Protein AF-A0A3D2MSE2-F1 (afdb_monomer_lite)

Sequence (161 aa):
PGLYLRQARRAGRLGFVGFVLLSLGVLLGGVAFATVQVTIFPYLAQSAPKLLPSNGVGPDIGFLLWILGPVLLLAVGSILLGIGTMRAHVFPRWAGILLIVAGVLFLLSLPHIPSPIGDVIGLASNVVFLVAFAWFGYALVAQGKEPVAAPFATAEAQTSR

pLDDT: mean 71.92, std 10.29, range [46.31, 86.38]

Foldseek 3Di:
DLLCVQLVVQLPPLLVLLQVLQVVLCCLVVPVVVCCVVPVQVVCVVPPVVQDDPPQDGPDPVSVCSVVVSLLSQLSSLLSNLVSCCRSVPFDNVLSVLSNVLSVLSVVLSPPDDPPVSVVSVVVSVVSVVVSVVRSVVRSVVVVPPPPPPPPPVPVVVPPD

Structure (mmCIF, N/CA/C/O backbone):
data_AF-A0A3D2MSE2-F1
#
_entry.id   AF-A0A3D2MSE2-F1
#
loop_
_atom_site.group_PDB
_atom_site.id
_atom_site.type_symbol
_atom_site.label_atom_id
_atom_site.label_alt_id
_atom_site.label_comp_id
_atom_site.label_asym_id
_atom_site.label_entity_id
_atom_site.label_seq_id
_atom_site.pdbx_PDB_ins_code
_atom_site.Cartn_x
_atom_site.Cartn_y
_atom_site.Cartn_z
_atom_site.occupancy
_atom_site.B_iso_or_equiv
_atom_site.auth_seq_id
_atom_site.auth_comp_id
_atom_site.auth_asym_id
_atom_site.auth_atom_id
_atom_site.pdbx_PDB_model_num
ATOM 1 N N . PRO A 1 1 ? -12.955 -6.960 1.645 1.00 57.56 1 PRO A N 1
ATOM 2 C CA . PRO A 1 1 ? -14.444 -6.936 1.610 1.00 57.56 1 PRO A CA 1
ATOM 3 C C . PRO A 1 1 ? -15.113 -7.058 2.997 1.00 57.56 1 PRO A C 1
ATOM 5 O O . PRO A 1 1 ? -15.887 -6.179 3.357 1.00 57.56 1 PRO A O 1
ATOM 8 N N . GLY A 1 2 ? -14.795 -8.091 3.795 1.00 59.75 2 GLY A N 1
ATOM 9 C CA . GLY A 1 2 ? -15.429 -8.322 5.110 1.00 59.75 2 GLY A CA 1
ATOM 10 C C . GLY A 1 2 ? -15.187 -7.223 6.157 1.00 59.75 2 GLY A C 1
ATOM 11 O O . GLY A 1 2 ? -16.099 -6.871 6.900 1.00 59.75 2 GLY A O 1
ATOM 12 N N . LEU A 1 3 ? -13.995 -6.610 6.152 1.00 63.16 3 LEU A N 1
ATOM 13 C CA . LEU A 1 3 ? -13.659 -5.447 6.987 1.00 63.16 3 LEU A CA 1
ATOM 14 C C . LEU A 1 3 ? -14.608 -4.264 6.729 1.00 63.16 3 LEU A C 1
ATOM 16 O O . LEU A 1 3 ? -15.174 -3.680 7.653 1.00 63.16 3 LEU A O 1
ATOM 20 N N . TYR A 1 4 ? -14.808 -3.947 5.448 1.00 57.84 4 TYR A N 1
ATOM 21 C CA . TYR A 1 4 ? -15.571 -2.783 5.023 1.00 57.84 4 TYR A CA 1
ATOM 22 C C . TYR A 1 4 ? -17.066 -2.938 5.324 1.00 57.84 4 TYR A C 1
ATOM 24 O O . TYR A 1 4 ? -17.684 -1.986 5.771 1.00 57.84 4 TYR A O 1
ATOM 32 N N . LEU A 1 5 ? -17.640 -4.139 5.196 1.00 60.84 5 LEU A N 1
ATOM 33 C CA . LEU A 1 5 ? -19.047 -4.403 5.542 1.00 60.84 5 LEU A CA 1
ATOM 34 C C . LEU A 1 5 ? -19.387 -4.071 7.005 1.00 60.84 5 LEU A C 1
ATOM 36 O O . LEU A 1 5 ? -20.471 -3.559 7.278 1.00 60.84 5 LEU A O 1
ATOM 40 N N . ARG A 1 6 ? -18.457 -4.296 7.943 1.00 61.72 6 ARG A N 1
ATOM 41 C CA . ARG A 1 6 ? -18.648 -3.948 9.364 1.00 61.72 6 ARG A CA 1
ATOM 42 C C . ARG A 1 6 ? -18.293 -2.494 9.688 1.00 61.72 6 ARG A C 1
ATOM 44 O O . ARG A 1 6 ? -18.870 -1.914 10.604 1.00 61.72 6 ARG A O 1
ATOM 51 N N . GLN A 1 7 ? -17.379 -1.887 8.932 1.00 58.72 7 GLN A N 1
ATOM 52 C CA . GLN A 1 7 ? -16.988 -0.483 9.098 1.00 58.72 7 GLN A CA 1
ATOM 53 C C . GLN A 1 7 ? -17.872 0.511 8.332 1.00 58.72 7 GLN A C 1
ATOM 55 O O . GLN A 1 7 ? -17.940 1.668 8.738 1.00 58.72 7 GLN A O 1
ATOM 60 N N . ALA A 1 8 ? -18.581 0.097 7.278 1.00 57.94 8 ALA A N 1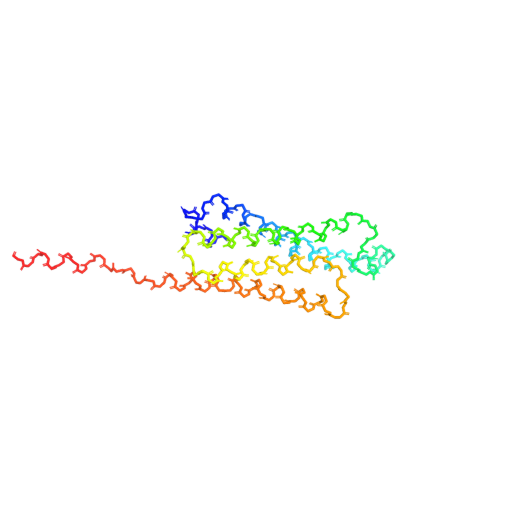
ATOM 61 C CA . ALA A 1 8 ? -19.262 0.985 6.328 1.00 57.94 8 ALA A CA 1
ATOM 62 C C . ALA A 1 8 ? -20.260 1.945 6.992 1.00 57.94 8 ALA A C 1
ATOM 64 O O . ALA A 1 8 ? -20.389 3.090 6.568 1.00 57.94 8 ALA A O 1
ATOM 65 N N . ARG A 1 9 ? -20.923 1.512 8.074 1.00 57.19 9 ARG A N 1
ATOM 66 C CA . ARG A 1 9 ? -21.889 2.341 8.814 1.00 57.19 9 ARG A CA 1
ATOM 67 C C . ARG A 1 9 ? -21.251 3.450 9.663 1.00 57.19 9 ARG A C 1
ATOM 69 O O . ARG A 1 9 ? -21.932 4.424 9.954 1.00 57.19 9 ARG A O 1
ATOM 76 N N . ARG A 1 10 ? -19.982 3.314 10.076 1.00 59.66 10 ARG A N 1
ATOM 77 C CA . ARG A 1 10 ? -19.291 4.256 10.992 1.00 59.66 10 ARG A CA 1
ATOM 78 C C . ARG A 1 10 ? -18.035 4.914 10.409 1.00 59.66 10 ARG A C 1
ATOM 80 O O . ARG A 1 10 ? -17.673 5.996 10.848 1.00 59.66 10 ARG A O 1
ATOM 87 N N . ALA A 1 11 ? -17.384 4.307 9.419 1.00 58.84 11 ALA A N 1
ATOM 88 C CA . ALA A 1 11 ? -16.170 4.837 8.787 1.00 58.84 11 ALA A CA 1
ATOM 89 C C . ALA A 1 11 ? -16.438 5.986 7.797 1.00 58.84 11 ALA A C 1
ATOM 91 O O . ALA A 1 11 ? -15.518 6.728 7.441 1.00 58.84 11 ALA A O 1
ATOM 92 N N . GLY A 1 12 ? -17.695 6.161 7.377 1.00 66.62 12 GLY A N 1
ATOM 93 C CA . GLY A 1 12 ? -18.113 7.241 6.485 1.00 66.62 12 GLY A CA 1
ATOM 94 C C . GLY A 1 12 ? -17.459 7.190 5.096 1.00 66.62 12 GLY A C 1
ATOM 95 O O . GLY A 1 12 ? -16.791 6.227 4.720 1.00 66.62 12 GLY A O 1
ATOM 96 N N . ARG A 1 13 ? -17.641 8.264 4.313 1.00 72.19 13 ARG A N 1
ATOM 97 C CA . ARG A 1 13 ? -17.146 8.366 2.921 1.00 72.19 13 ARG A CA 1
ATOM 98 C C . ARG A 1 13 ? -15.616 8.300 2.820 1.00 72.19 13 ARG A C 1
ATOM 100 O O . ARG A 1 13 ? -15.092 7.870 1.802 1.00 72.19 13 ARG A O 1
ATOM 107 N N . LEU A 1 14 ? -14.901 8.689 3.875 1.00 72.94 14 LEU A N 1
ATOM 108 C CA . LEU A 1 14 ? -13.437 8.769 3.882 1.00 72.94 14 LEU A CA 1
ATOM 109 C C . LEU A 1 14 ? -12.788 7.377 3.975 1.00 72.94 14 LEU A C 1
ATOM 111 O O . LEU A 1 14 ? -11.859 7.082 3.226 1.00 72.94 14 LEU A O 1
ATOM 115 N N . GLY A 1 15 ? -13.347 6.487 4.805 1.00 71.12 15 GLY A N 1
ATOM 116 C CA . GLY A 1 15 ? -12.946 5.079 4.834 1.00 71.12 15 GLY A CA 1
ATOM 117 C C . GLY A 1 15 ? -13.271 4.342 3.530 1.00 71.12 15 GLY A C 1
ATOM 118 O O . GLY A 1 15 ? -12.496 3.485 3.115 1.00 71.12 15 GLY A O 1
ATOM 119 N N . PHE A 1 16 ? -14.369 4.705 2.848 1.00 74.00 16 PHE A N 1
AT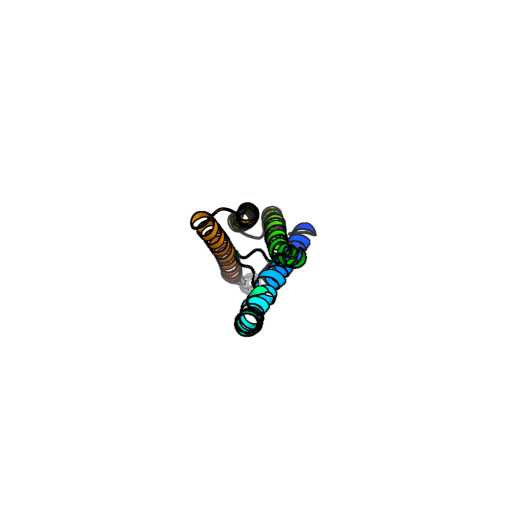OM 120 C CA . PHE A 1 16 ? -14.713 4.138 1.535 1.00 74.00 16 PHE A CA 1
ATOM 121 C C . PHE A 1 16 ? -13.657 4.446 0.484 1.00 74.00 16 PHE A C 1
ATOM 123 O O . PHE A 1 16 ? -13.152 3.541 -0.174 1.00 74.00 16 PHE A O 1
ATOM 130 N N . VAL A 1 17 ? -13.315 5.729 0.350 1.00 80.06 17 VAL A N 1
ATOM 131 C CA . VAL A 1 17 ? -12.338 6.189 -0.638 1.00 80.06 17 VAL A CA 1
ATOM 132 C C . VAL A 1 17 ? -10.983 5.537 -0.367 1.00 80.06 17 VAL A C 1
ATOM 134 O O . VAL A 1 17 ? -10.378 5.007 -1.293 1.00 80.06 17 VAL A O 1
ATOM 137 N N . GLY A 1 18 ? -10.555 5.468 0.899 1.00 79.12 18 GLY A N 1
ATOM 138 C CA . GLY A 1 18 ? -9.335 4.752 1.282 1.00 79.12 18 GLY A CA 1
ATOM 139 C C . GLY A 1 18 ? -9.363 3.267 0.909 1.00 79.12 18 GLY A C 1
ATOM 140 O O . GLY A 1 18 ? -8.406 2.761 0.330 1.00 79.12 18 GLY A O 1
ATOM 141 N N . PHE A 1 19 ? -10.476 2.575 1.170 1.00 79.12 19 PHE A N 1
ATOM 142 C CA . PHE A 1 19 ? -10.639 1.160 0.825 1.00 79.12 19 PHE A CA 1
ATOM 143 C C . PHE A 1 19 ? -10.578 0.908 -0.687 1.00 79.12 19 PHE A C 1
ATOM 145 O O . PHE A 1 19 ? -9.919 -0.038 -1.124 1.00 79.12 19 PHE A O 1
ATOM 152 N N . VAL A 1 20 ? -11.245 1.745 -1.486 1.00 83.44 20 VAL A N 1
ATOM 153 C CA . VAL A 1 20 ? -11.243 1.630 -2.951 1.00 83.44 20 VAL A CA 1
ATOM 154 C C . VAL A 1 20 ? -9.847 1.895 -3.508 1.00 83.44 20 VAL A C 1
ATOM 156 O O . VAL A 1 20 ? -9.352 1.092 -4.295 1.00 83.44 20 VAL A O 1
ATOM 159 N N . LEU A 1 21 ? -9.186 2.966 -3.059 1.00 82.75 21 LEU A N 1
ATOM 160 C CA . LEU A 1 21 ? -7.827 3.305 -3.486 1.00 82.75 21 LEU A CA 1
ATOM 161 C C . LEU A 1 21 ? -6.828 2.204 -3.135 1.00 82.75 21 LEU A C 1
ATOM 163 O O . LEU A 1 21 ? -6.054 1.787 -3.992 1.00 82.75 21 LEU A O 1
ATOM 167 N N . LEU A 1 22 ? -6.893 1.682 -1.908 1.00 81.81 22 LEU A N 1
ATOM 168 C CA . LEU A 1 22 ? -6.028 0.589 -1.478 1.00 81.81 22 LEU A CA 1
ATOM 169 C C . LEU A 1 22 ? -6.287 -0.675 -2.304 1.00 81.81 22 LEU A C 1
ATOM 171 O O . LEU A 1 22 ? -5.341 -1.316 -2.750 1.00 81.81 22 LEU A O 1
ATOM 175 N N . SER A 1 23 ? -7.555 -1.020 -2.547 1.00 80.31 23 SER A N 1
ATOM 176 C CA . SER A 1 23 ? -7.912 -2.202 -3.344 1.00 80.31 23 SER A CA 1
ATOM 177 C C . SER A 1 23 ? -7.412 -2.086 -4.784 1.00 80.31 23 SER A C 1
ATOM 179 O O . SER A 1 23 ? -6.887 -3.054 -5.330 1.00 80.31 23 SER A O 1
ATOM 181 N N . LEU A 1 24 ? -7.527 -0.900 -5.385 1.00 84.06 24 LEU A N 1
ATOM 182 C CA . LEU A 1 24 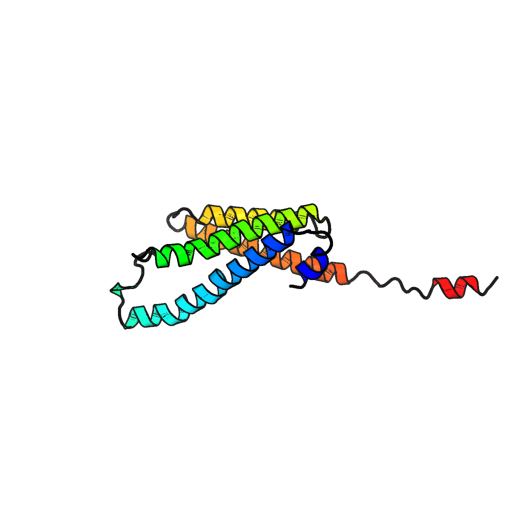? -6.988 -0.623 -6.716 1.00 84.06 24 LEU A CA 1
ATOM 183 C C . LEU A 1 24 ? -5.457 -0.683 -6.733 1.00 84.06 24 LEU A C 1
ATOM 185 O O . LEU A 1 24 ? -4.891 -1.275 -7.647 1.00 84.06 24 LEU A O 1
ATOM 189 N N . GLY A 1 25 ? -4.789 -0.133 -5.715 1.00 82.00 25 GLY A N 1
ATOM 190 C CA . GLY A 1 25 ? -3.334 -0.206 -5.577 1.00 82.00 25 GLY A CA 1
ATOM 191 C C . GLY A 1 25 ? -2.829 -1.647 -5.483 1.00 82.00 25 GLY A C 1
ATOM 192 O O . GLY A 1 25 ? -1.905 -2.020 -6.201 1.00 82.00 25 GLY A O 1
ATOM 193 N N . VAL A 1 26 ? -3.488 -2.487 -4.677 1.00 82.12 26 VAL A N 1
ATOM 194 C CA . VAL A 1 26 ? -3.177 -3.924 -4.572 1.00 82.12 26 VAL A CA 1
ATOM 195 C C . VAL A 1 26 ? -3.444 -4.654 -5.889 1.00 82.12 26 VAL A C 1
ATOM 197 O O . VAL A 1 26 ? -2.645 -5.491 -6.294 1.00 82.12 26 VAL A O 1
ATOM 200 N N . LEU A 1 27 ? -4.540 -4.347 -6.584 1.00 84.31 27 LEU A N 1
ATOM 201 C CA . LEU A 1 27 ? -4.858 -4.995 -7.856 1.00 84.31 27 LEU A CA 1
ATOM 202 C C . LEU A 1 27 ? -3.828 -4.641 -8.940 1.00 84.31 27 LEU A C 1
ATOM 204 O O . LEU A 1 27 ? -3.304 -5.527 -9.613 1.00 84.31 27 LEU A O 1
ATOM 208 N N . LEU A 1 28 ? -3.509 -3.357 -9.093 1.00 82.62 28 LEU A N 1
ATOM 209 C CA . LEU A 1 28 ? -2.572 -2.893 -10.114 1.00 82.62 28 LEU A CA 1
ATOM 210 C C . LEU A 1 28 ? -1.128 -3.293 -9.782 1.00 82.62 28 LEU A C 1
ATOM 212 O O . LEU A 1 28 ? -0.434 -3.852 -10.627 1.00 82.62 28 LEU A O 1
ATOM 216 N N . GLY A 1 29 ? -0.679 -3.056 -8.550 1.00 77.62 29 GLY A N 1
ATOM 217 C CA . GLY A 1 29 ? 0.702 -3.323 -8.137 1.00 77.62 29 GLY A CA 1
ATOM 218 C C . GLY A 1 29 ? 0.972 -4.781 -7.784 1.00 77.62 29 GLY A C 1
ATOM 219 O O . GLY A 1 29 ? 2.071 -5.273 -7.997 1.00 77.62 29 GLY A O 1
ATOM 220 N N . GLY A 1 30 ? -0.020 -5.493 -7.256 1.00 77.12 30 GLY A N 1
ATOM 221 C CA . GLY A 1 30 ? 0.124 -6.896 -6.876 1.00 77.12 30 GLY A CA 1
ATOM 222 C C . GLY A 1 30 ? -0.174 -7.850 -8.025 1.00 77.12 30 GLY A C 1
ATOM 223 O O . GLY A 1 30 ? 0.588 -8.780 -8.252 1.00 77.12 30 GLY A O 1
ATOM 224 N N . VAL A 1 31 ? -1.266 -7.633 -8.764 1.00 81.38 31 VAL A N 1
ATOM 225 C CA . VAL A 1 31 ? -1.702 -8.576 -9.810 1.00 81.38 31 VAL A CA 1
ATOM 226 C C . VAL A 1 31 ? -1.187 -8.157 -11.179 1.00 81.38 31 VAL A C 1
ATOM 228 O O . VAL A 1 31 ? -0.508 -8.945 -11.839 1.00 81.38 31 VAL A O 1
ATOM 231 N N . ALA A 1 32 ? -1.478 -6.931 -11.622 1.00 81.44 32 ALA A N 1
ATOM 232 C CA . ALA A 1 32 ? -1.136 -6.515 -12.982 1.00 81.44 32 ALA A CA 1
ATOM 233 C C . ALA A 1 32 ? 0.385 -6.426 -13.181 1.00 81.44 32 ALA A C 1
ATOM 235 O O . ALA A 1 32 ? 0.916 -7.001 -14.132 1.00 81.44 32 ALA A O 1
ATOM 236 N N . PHE A 1 33 ? 1.097 -5.790 -12.247 1.00 80.69 33 PHE A N 1
ATOM 237 C CA . PHE A 1 33 ? 2.557 -5.711 -12.288 1.00 80.69 33 PHE A CA 1
ATOM 238 C C . PHE A 1 33 ? 3.214 -7.098 -12.225 1.00 80.69 33 PHE A C 1
ATOM 240 O O . PHE A 1 33 ? 4.034 -7.414 -13.086 1.00 80.69 33 PHE A O 1
ATOM 247 N N . ALA A 1 34 ? 2.816 -7.960 -11.279 1.00 79.81 34 ALA A N 1
ATOM 248 C CA . ALA A 1 34 ? 3.396 -9.300 -11.157 1.00 79.81 34 ALA A CA 1
ATOM 249 C C . ALA A 1 34 ? 3.137 -10.163 -12.401 1.00 79.81 34 ALA A C 1
ATOM 251 O O . ALA A 1 34 ? 4.022 -10.890 -12.845 1.00 79.81 34 ALA A O 1
ATOM 252 N N . THR A 1 35 ? 1.957 -10.045 -13.017 1.00 82.00 35 THR A N 1
ATOM 253 C CA . THR A 1 35 ? 1.631 -10.773 -14.255 1.00 82.00 35 THR A CA 1
ATOM 254 C C . THR A 1 35 ? 2.558 -10.366 -15.401 1.00 82.00 35 THR A C 1
ATOM 256 O O . THR A 1 35 ? 3.092 -11.228 -16.103 1.00 82.00 35 THR A O 1
ATOM 259 N N . VAL A 1 36 ? 2.799 -9.061 -15.568 1.00 80.75 36 VAL A N 1
ATOM 260 C CA . VAL A 1 36 ? 3.749 -8.530 -16.558 1.00 80.75 36 VAL A CA 1
ATOM 261 C C . VAL A 1 36 ? 5.167 -9.015 -16.262 1.00 80.75 36 VAL A C 1
ATOM 263 O O . VAL A 1 36 ? 5.861 -9.485 -17.162 1.00 80.75 36 VAL A O 1
ATOM 266 N N . GLN A 1 37 ? 5.586 -8.969 -15.000 1.00 76.81 37 GLN A N 1
ATOM 267 C CA . GLN A 1 37 ? 6.929 -9.367 -14.590 1.00 76.81 37 GLN A CA 1
ATOM 268 C C . GLN A 1 37 ? 7.197 -10.864 -14.803 1.00 76.81 37 GLN A C 1
ATOM 270 O O . GLN A 1 37 ? 8.293 -11.234 -15.207 1.00 76.81 37 GLN A O 1
ATOM 275 N N . VAL A 1 38 ? 6.209 -11.730 -14.566 1.00 83.69 38 VAL A N 1
ATOM 276 C CA . VAL A 1 38 ? 6.370 -13.188 -14.703 1.00 83.69 38 VAL A CA 1
ATOM 277 C C . VAL A 1 38 ? 6.153 -13.664 -16.142 1.00 83.69 38 VAL A C 1
ATOM 279 O O . VAL A 1 38 ? 6.732 -14.669 -16.540 1.00 83.69 38 VAL A O 1
ATOM 282 N N . THR A 1 39 ? 5.362 -12.949 -16.946 1.00 84.69 39 THR A N 1
ATOM 283 C CA . THR A 1 39 ? 5.011 -13.393 -18.310 1.00 84.69 39 THR A CA 1
ATOM 284 C C . THR A 1 39 ? 5.797 -12.650 -19.386 1.00 84.69 39 THR A C 1
ATOM 286 O O . THR A 1 39 ? 6.380 -13.260 -20.278 1.00 84.69 39 THR A O 1
ATOM 289 N N . ILE A 1 40 ? 5.826 -11.318 -19.309 1.00 81.94 40 ILE A N 1
ATOM 290 C CA . ILE A 1 40 ? 6.348 -10.459 -20.378 1.00 81.94 40 ILE A CA 1
ATOM 291 C C . ILE A 1 40 ? 7.866 -10.310 -20.265 1.00 81.94 40 ILE A C 1
ATOM 293 O O . ILE A 1 40 ? 8.557 -10.368 -21.280 1.00 81.94 40 ILE A O 1
ATOM 297 N N . PHE A 1 41 ? 8.416 -10.158 -19.056 1.00 79.50 41 PHE A N 1
ATOM 298 C CA . PHE A 1 41 ? 9.863 -9.946 -18.903 1.00 79.50 41 PHE A CA 1
ATOM 299 C C . PHE A 1 41 ? 10.706 -11.150 -19.347 1.00 79.50 41 PHE A C 1
ATOM 301 O O . PHE A 1 41 ? 11.686 -10.921 -20.053 1.00 79.50 41 PHE A O 1
ATOM 308 N N . PRO A 1 42 ? 10.354 -12.416 -19.038 1.00 82.81 42 PRO A N 1
ATOM 309 C CA . PRO A 1 42 ? 11.113 -13.562 -19.538 1.00 82.81 42 PRO A CA 1
ATOM 310 C C . PRO A 1 42 ? 11.070 -13.671 -21.064 1.00 82.81 42 PRO A C 1
ATOM 312 O O . PRO A 1 42 ? 12.078 -13.990 -21.690 1.00 82.81 42 PRO A O 1
ATOM 315 N N . TYR A 1 43 ? 9.927 -13.346 -21.675 1.00 83.88 43 TYR A N 1
ATOM 316 C CA . TYR A 1 43 ? 9.780 -13.318 -23.130 1.00 83.88 43 TYR A CA 1
ATOM 317 C C . TYR A 1 43 ? 10.629 -12.209 -23.777 1.00 83.88 43 TYR A C 1
ATOM 319 O O . TYR A 1 43 ? 11.320 -12.448 -24.771 1.00 83.88 43 TYR A O 1
ATOM 327 N N . LEU A 1 44 ? 10.634 -11.009 -23.186 1.00 80.25 44 LEU A N 1
ATOM 328 C CA . LEU A 1 44 ? 11.479 -9.892 -23.618 1.00 80.25 44 LEU A CA 1
ATOM 329 C C . LEU A 1 44 ? 12.969 -10.193 -23.432 1.00 80.25 44 LEU A C 1
ATOM 331 O O . LEU A 1 44 ? 13.760 -9.839 -24.300 1.00 80.25 44 LEU A O 1
ATOM 335 N N . ALA A 1 45 ? 13.352 -10.889 -22.360 1.00 81.44 45 ALA A N 1
ATOM 336 C CA . ALA A 1 45 ? 14.735 -11.304 -22.126 1.00 81.44 45 ALA A CA 1
ATOM 337 C C . ALA A 1 45 ? 15.270 -12.216 -23.234 1.00 81.44 45 ALA A C 1
ATOM 339 O O . ALA A 1 45 ? 16.434 -12.106 -23.609 1.00 81.44 45 ALA A O 1
ATOM 340 N N . GLN A 1 46 ? 14.413 -13.081 -23.779 1.00 85.19 46 GLN A N 1
ATOM 341 C CA . GLN A 1 46 ? 14.772 -13.983 -24.871 1.00 85.19 46 GLN A CA 1
ATOM 342 C C . GLN A 1 46 ? 14.737 -13.288 -26.239 1.00 85.19 46 GLN A C 1
ATOM 344 O O . GLN A 1 46 ? 15.622 -13.510 -27.060 1.00 85.19 46 GLN A O 1
ATOM 349 N N . SER A 1 47 ? 13.732 -12.444 -26.487 1.00 83.12 47 SER A N 1
ATOM 350 C CA . SER A 1 47 ? 13.448 -11.924 -27.836 1.00 83.12 47 SER A CA 1
ATOM 351 C C . SER A 1 47 ? 14.058 -10.549 -28.117 1.00 83.12 47 SER A C 1
ATOM 353 O O . SER A 1 47 ? 14.427 -10.249 -29.250 1.00 83.12 47 SER A O 1
ATOM 355 N N . ALA A 1 48 ? 14.136 -9.682 -27.108 1.00 78.00 48 ALA A N 1
ATOM 356 C CA . ALA A 1 48 ? 14.564 -8.294 -27.260 1.00 78.00 48 ALA A CA 1
ATOM 357 C C . ALA A 1 48 ? 15.123 -7.730 -25.937 1.00 78.00 48 ALA A C 1
ATOM 359 O O . ALA A 1 48 ? 14.540 -6.812 -25.353 1.00 78.00 48 ALA A O 1
ATOM 360 N N . PRO A 1 49 ? 16.285 -8.221 -25.464 1.00 74.19 49 PRO A N 1
ATOM 361 C CA . PRO A 1 49 ? 16.833 -7.853 -24.156 1.00 74.19 49 PRO A CA 1
ATOM 362 C C . PRO A 1 49 ? 17.174 -6.361 -24.029 1.00 74.19 49 PRO A C 1
ATOM 364 O O . PRO A 1 49 ? 17.234 -5.838 -22.924 1.00 74.19 49 PRO A O 1
ATOM 367 N N . LYS A 1 50 ? 17.343 -5.642 -25.148 1.00 72.31 50 LYS A N 1
ATOM 368 C CA . LYS A 1 50 ? 17.575 -4.185 -25.166 1.00 72.31 50 LYS A CA 1
ATOM 369 C C . LYS A 1 50 ? 16.371 -3.361 -24.691 1.00 72.31 50 LYS A C 1
ATOM 371 O O . LYS A 1 50 ? 16.543 -2.192 -24.371 1.00 72.31 50 LYS A O 1
ATOM 376 N N . LEU A 1 51 ? 15.173 -3.950 -24.681 1.00 68.31 51 LEU A N 1
ATOM 377 C CA . LEU A 1 51 ? 13.949 -3.316 -24.184 1.00 68.31 51 LEU A CA 1
ATOM 378 C C . LEU A 1 51 ? 13.741 -3.555 -22.683 1.00 68.31 51 LEU A C 1
ATOM 380 O O . LEU A 1 51 ? 12.813 -2.997 -22.098 1.00 68.31 51 LEU A O 1
ATOM 384 N N . LEU A 1 52 ? 14.578 -4.388 -22.055 1.00 67.00 52 LEU A N 1
ATOM 385 C CA . LEU A 1 52 ? 14.512 -4.585 -20.617 1.00 67.00 52 LEU A CA 1
ATOM 386 C C . LEU A 1 52 ? 15.056 -3.348 -19.888 1.00 67.00 52 LEU A C 1
ATOM 388 O O . LEU A 1 52 ? 16.094 -2.808 -20.277 1.00 67.00 52 LEU A O 1
ATOM 392 N N . PRO A 1 53 ? 14.402 -2.924 -18.795 1.00 64.81 53 PRO A N 1
ATOM 393 C CA . PRO A 1 53 ? 14.953 -1.923 -17.895 1.00 64.81 53 PRO A CA 1
ATOM 394 C C . PRO A 1 53 ? 16.304 -2.404 -17.358 1.00 64.81 53 PRO A C 1
ATOM 396 O O . PRO A 1 53 ? 16.358 -3.423 -16.672 1.00 64.81 53 PRO A O 1
ATOM 399 N N . SER A 1 54 ? 17.390 -1.676 -17.618 1.00 59.12 54 SER A N 1
ATOM 400 C CA . SER A 1 54 ? 18.714 -2.050 -17.103 1.00 59.12 54 SER A CA 1
ATOM 401 C C . SER A 1 54 ? 18.808 -1.938 -15.577 1.00 59.12 54 SER A C 1
ATOM 403 O O . SER A 1 54 ? 19.578 -2.675 -14.977 1.00 59.12 54 SER A O 1
ATOM 405 N N . ASN A 1 55 ? 17.974 -1.099 -14.946 1.00 55.53 55 ASN A N 1
ATOM 406 C CA . ASN A 1 55 ? 18.003 -0.814 -13.502 1.00 55.53 55 ASN A CA 1
ATOM 407 C C . ASN A 1 55 ? 16.596 -0.730 -12.865 1.00 55.53 55 ASN A C 1
ATOM 409 O O . ASN A 1 55 ? 16.378 0.039 -11.932 1.00 55.53 55 ASN A O 1
ATOM 413 N N . GLY A 1 56 ? 15.590 -1.419 -13.416 1.00 52.62 56 GLY A N 1
ATOM 414 C CA . GLY A 1 56 ? 14.198 -1.285 -12.941 1.00 52.62 56 GLY A CA 1
ATOM 415 C C . GLY A 1 56 ? 13.537 0.064 -13.270 1.00 52.62 56 GLY A C 1
ATOM 416 O O . GLY A 1 56 ? 12.415 0.320 -12.849 1.00 52.62 56 GLY A O 1
ATOM 417 N N . VAL A 1 57 ? 14.205 0.905 -14.062 1.00 52.00 57 VAL A N 1
ATOM 418 C CA . VAL A 1 57 ? 13.654 2.109 -14.688 1.00 52.00 57 VAL A CA 1
ATOM 419 C C . VAL A 1 57 ? 13.745 1.886 -16.192 1.00 52.00 57 VAL A C 1
ATOM 421 O O . VAL A 1 57 ? 14.835 1.856 -16.760 1.00 52.00 57 VAL A O 1
ATOM 424 N N . GLY A 1 58 ? 12.606 1.604 -16.823 1.00 56.25 58 GLY A N 1
ATOM 425 C CA . GLY A 1 58 ? 12.523 1.572 -18.277 1.00 56.25 58 GLY A CA 1
ATOM 426 C C . GLY A 1 58 ? 12.765 2.980 -18.835 1.00 56.25 58 GLY A C 1
ATOM 427 O O . GLY A 1 58 ? 12.466 3.955 -18.144 1.00 56.25 58 GLY A O 1
ATOM 428 N N . PRO A 1 59 ? 13.286 3.114 -20.064 1.00 56.03 59 PRO A N 1
ATOM 429 C CA . PRO A 1 59 ? 13.532 4.424 -20.674 1.00 56.03 59 PRO A CA 1
ATOM 430 C C . PRO A 1 59 ? 12.248 5.250 -20.887 1.00 56.03 59 PRO A C 1
ATOM 432 O O . PRO A 1 59 ? 12.323 6.465 -21.054 1.00 56.03 59 PRO A O 1
ATOM 435 N N . ASP A 1 60 ? 11.073 4.614 -20.827 1.00 64.44 60 ASP A N 1
ATOM 436 C CA . ASP A 1 60 ? 9.788 5.235 -21.135 1.00 64.44 60 ASP A CA 1
ATOM 437 C C . ASP A 1 60 ? 9.017 5.716 -19.896 1.00 64.44 60 ASP A C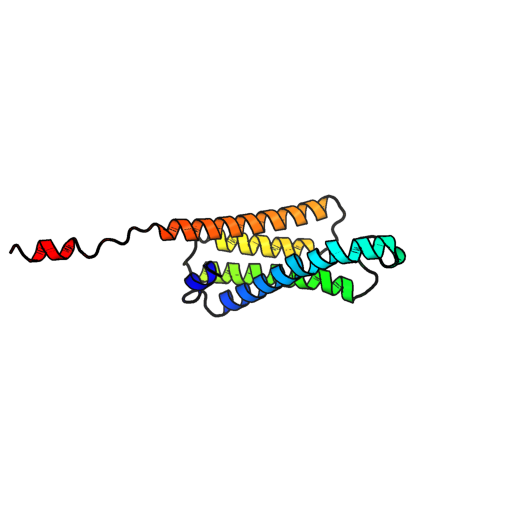 1
ATOM 439 O O . ASP A 1 60 ? 8.842 4.998 -18.908 1.00 64.44 60 ASP A O 1
ATOM 443 N N . ILE A 1 61 ? 8.418 6.907 -20.012 1.00 68.00 61 ILE A N 1
ATOM 444 C CA . ILE A 1 61 ? 7.469 7.496 -19.044 1.00 68.00 61 ILE A CA 1
ATOM 445 C C . ILE A 1 61 ? 6.347 6.519 -18.654 1.00 68.00 61 ILE A C 1
ATOM 447 O O . ILE A 1 61 ? 5.901 6.514 -17.506 1.00 68.00 61 ILE A O 1
ATOM 451 N N . GLY A 1 62 ? 5.906 5.666 -19.585 1.00 68.94 62 GLY A N 1
ATOM 452 C CA . GLY A 1 62 ? 4.884 4.654 -19.316 1.00 68.94 62 GLY A CA 1
ATOM 453 C C . GLY A 1 62 ? 5.309 3.651 -18.241 1.00 68.94 62 GLY A C 1
ATOM 454 O O . GLY A 1 62 ? 4.499 3.278 -17.397 1.00 68.94 62 GLY A O 1
ATOM 455 N N . PHE A 1 63 ? 6.590 3.278 -18.208 1.00 69.25 63 PHE A N 1
ATOM 456 C CA . PHE A 1 63 ? 7.132 2.361 -17.206 1.00 69.25 63 PHE A CA 1
ATOM 457 C C . PHE A 1 63 ? 7.236 3.023 -15.828 1.00 69.25 63 PHE A C 1
ATOM 459 O O . PHE A 1 63 ? 6.923 2.412 -14.806 1.00 69.25 63 PHE A O 1
ATOM 466 N N . LEU A 1 64 ? 7.604 4.307 -15.802 1.00 71.88 64 LEU A N 1
ATOM 467 C CA . LEU A 1 64 ? 7.633 5.094 -14.574 1.00 71.88 64 LEU A CA 1
ATOM 468 C C . LEU A 1 64 ? 6.226 5.232 -13.965 1.00 71.88 64 LEU A C 1
ATOM 470 O O . LEU A 1 64 ? 6.051 5.029 -12.765 1.00 71.88 64 LEU A O 1
ATOM 474 N N . LEU A 1 65 ? 5.208 5.505 -14.790 1.00 73.75 65 LEU A N 1
ATOM 475 C CA . LEU A 1 65 ? 3.805 5.552 -14.357 1.00 73.75 65 LEU A CA 1
ATOM 476 C C . LEU A 1 65 ? 3.293 4.186 -13.883 1.00 73.75 65 LEU A C 1
ATOM 478 O O . LEU A 1 65 ? 2.537 4.121 -12.912 1.00 73.75 65 LEU A O 1
ATOM 482 N N . TRP A 1 66 ? 3.729 3.105 -14.534 1.00 74.62 66 TRP A N 1
ATOM 483 C CA . TRP A 1 66 ? 3.380 1.732 -14.168 1.00 74.62 66 TRP A CA 1
ATOM 484 C C . TRP A 1 66 ? 3.884 1.340 -12.772 1.00 74.62 66 TRP A C 1
ATOM 486 O O . TRP A 1 66 ? 3.202 0.604 -12.063 1.00 74.62 66 TRP A O 1
ATOM 496 N N . ILE A 1 67 ? 5.037 1.871 -12.349 1.00 74.38 67 ILE A N 1
ATOM 497 C CA . ILE A 1 67 ? 5.598 1.650 -11.006 1.00 74.38 67 ILE A CA 1
ATOM 498 C C . ILE A 1 67 ? 5.030 2.644 -9.986 1.00 74.38 67 ILE A C 1
ATOM 500 O O . ILE A 1 67 ? 4.581 2.244 -8.912 1.00 74.38 67 ILE A O 1
ATOM 504 N N . LEU A 1 68 ? 5.028 3.943 -10.302 1.00 79.12 68 LEU A N 1
ATOM 505 C CA . LEU A 1 68 ? 4.634 4.988 -9.350 1.00 79.12 68 LEU A CA 1
ATOM 506 C C . LEU A 1 68 ? 3.138 4.959 -9.026 1.00 79.12 68 LEU A C 1
ATOM 508 O O . LEU A 1 68 ? 2.756 5.208 -7.882 1.00 79.12 68 LEU A O 1
ATOM 512 N N . GLY A 1 69 ? 2.290 4.653 -10.011 1.00 82.50 69 GLY A N 1
ATOM 513 C CA . GLY A 1 69 ? 0.837 4.649 -9.850 1.00 82.50 69 GLY A CA 1
ATOM 514 C C . GLY A 1 69 ? 0.379 3.738 -8.706 1.00 82.50 69 GLY A C 1
ATOM 515 O O . GLY A 1 69 ? -0.211 4.232 -7.743 1.00 82.50 69 GLY A O 1
ATOM 516 N N . PRO A 1 70 ? 0.679 2.429 -8.746 1.00 81.19 70 PRO A N 1
ATOM 517 C CA . PRO A 1 70 ? 0.287 1.504 -7.688 1.00 81.19 70 PRO A CA 1
ATOM 518 C C . PRO A 1 70 ? 0.828 1.872 -6.304 1.00 81.19 70 PRO A C 1
ATOM 520 O O . PRO A 1 70 ? 0.091 1.758 -5.325 1.00 81.19 70 PRO A O 1
ATOM 523 N N . VAL A 1 71 ? 2.075 2.353 -6.216 1.00 81.06 71 VAL A N 1
ATOM 524 C CA . VAL A 1 71 ? 2.696 2.763 -4.943 1.00 81.06 71 VAL A CA 1
ATOM 525 C C . VAL A 1 71 ? 1.960 3.958 -4.339 1.00 81.06 71 VAL A C 1
ATOM 527 O O . VAL A 1 71 ? 1.647 3.948 -3.149 1.00 81.06 71 VAL A O 1
ATOM 530 N N . LEU A 1 72 ? 1.606 4.958 -5.151 1.00 84.94 72 LEU A N 1
ATOM 531 C CA . LEU A 1 72 ? 0.818 6.104 -4.695 1.00 84.94 72 LEU A CA 1
ATOM 532 C C . LEU A 1 72 ? -0.590 5.691 -4.258 1.00 84.94 72 LEU A C 1
ATOM 534 O O . LEU A 1 72 ? -1.063 6.140 -3.214 1.00 84.94 72 LEU A O 1
ATOM 538 N N . LEU A 1 73 ? -1.252 4.812 -5.015 1.00 84.44 73 LEU A N 1
ATOM 539 C CA . LEU A 1 73 ? -2.573 4.297 -4.646 1.00 84.44 73 LEU A CA 1
ATOM 540 C C . LEU A 1 73 ? -2.527 3.514 -3.328 1.00 84.44 73 LEU A C 1
ATOM 542 O O . LEU A 1 73 ? -3.406 3.693 -2.482 1.00 84.44 73 LEU A O 1
ATOM 546 N N . LEU A 1 74 ? -1.493 2.692 -3.129 1.00 82.81 74 LEU A N 1
ATOM 547 C CA . LEU A 1 74 ? -1.249 1.980 -1.876 1.00 82.81 74 LEU A CA 1
ATOM 548 C C . LEU A 1 74 ? -0.993 2.954 -0.728 1.00 82.81 74 LEU A C 1
ATOM 550 O O . LEU A 1 74 ? -1.663 2.850 0.297 1.00 82.81 74 LEU A O 1
ATOM 554 N N . ALA A 1 75 ? -0.091 3.921 -0.888 1.00 84.38 75 ALA A N 1
ATOM 555 C CA . ALA A 1 75 ? 0.240 4.887 0.155 1.00 84.38 75 ALA A CA 1
ATOM 556 C C . ALA A 1 75 ? -0.988 5.708 0.578 1.00 84.38 75 ALA A C 1
ATOM 558 O O . ALA A 1 75 ? -1.379 5.708 1.750 1.00 84.38 75 ALA A O 1
ATOM 559 N N . VAL A 1 76 ? -1.655 6.347 -0.388 1.00 86.38 76 VAL A N 1
ATOM 560 C CA . VAL A 1 76 ? -2.831 7.193 -0.139 1.00 86.38 76 VAL A CA 1
ATOM 561 C C . VAL A 1 76 ? -3.999 6.359 0.385 1.00 86.38 76 VAL A C 1
ATOM 563 O O . VAL A 1 76 ? -4.649 6.754 1.355 1.00 86.38 76 VAL A O 1
ATOM 566 N N . GLY A 1 77 ? -4.245 5.186 -0.204 1.00 82.31 77 GLY A N 1
ATOM 567 C CA . GLY A 1 77 ? -5.299 4.273 0.230 1.00 82.31 77 GLY A CA 1
ATOM 568 C C . GLY A 1 77 ? -5.103 3.789 1.667 1.00 82.31 77 GLY A C 1
ATOM 569 O O . GLY A 1 77 ? -6.048 3.814 2.457 1.00 82.31 77 GLY A O 1
ATOM 570 N N . SER A 1 78 ? -3.869 3.429 2.034 1.00 81.94 78 SER A N 1
ATOM 571 C CA . SER A 1 78 ? -3.506 2.983 3.389 1.00 81.94 78 SER A CA 1
ATOM 572 C C . SER A 1 78 ? -3.690 4.089 4.425 1.00 81.94 78 SER A C 1
ATOM 574 O O . SER A 1 78 ? -4.282 3.860 5.479 1.00 81.94 78 SER A O 1
ATOM 576 N N . ILE A 1 79 ? -3.262 5.314 4.114 1.00 83.88 79 ILE A N 1
ATOM 577 C CA . ILE A 1 79 ? -3.400 6.454 5.027 1.00 83.88 79 ILE A CA 1
ATOM 578 C C . ILE A 1 79 ? -4.879 6.812 5.221 1.00 83.88 79 ILE A C 1
ATOM 580 O O . ILE A 1 79 ? -5.343 6.904 6.360 1.00 83.88 79 ILE A O 1
ATOM 584 N N . LEU A 1 80 ? -5.650 6.961 4.137 1.00 82.62 80 LEU A N 1
ATOM 585 C CA . LEU A 1 80 ? -7.078 7.297 4.230 1.00 82.62 80 LEU A CA 1
ATOM 586 C C . LEU A 1 80 ? -7.869 6.218 4.973 1.00 82.62 80 LEU A C 1
ATOM 588 O O . LEU A 1 80 ? -8.712 6.542 5.814 1.00 82.62 80 LEU A O 1
ATOM 592 N N . LEU A 1 81 ? -7.598 4.941 4.686 1.00 81.44 81 LEU A N 1
ATOM 593 C CA . LEU A 1 81 ? -8.275 3.832 5.352 1.00 81.44 81 LEU A CA 1
ATOM 594 C C . LEU A 1 81 ? -7.883 3.743 6.836 1.00 81.44 81 LEU A C 1
ATOM 596 O O . LEU A 1 81 ? -8.741 3.462 7.678 1.00 81.44 81 LEU A O 1
ATOM 600 N N . GLY A 1 82 ? -6.629 4.044 7.181 1.00 79.88 82 GLY A N 1
ATOM 601 C CA . GLY A 1 82 ? -6.148 4.092 8.561 1.00 79.88 82 GLY A CA 1
ATOM 602 C C . GLY A 1 82 ? -6.811 5.214 9.362 1.00 79.88 82 GLY A C 1
ATOM 603 O O . GLY A 1 82 ? -7.362 4.964 10.437 1.00 79.88 82 GLY A O 1
ATOM 604 N N . ILE A 1 83 ? -6.880 6.422 8.793 1.00 80.19 83 ILE A N 1
ATOM 605 C CA . ILE A 1 83 ? -7.583 7.572 9.388 1.00 80.19 83 ILE A CA 1
ATOM 606 C C . ILE A 1 83 ? -9.078 7.265 9.553 1.00 80.19 83 ILE A C 1
ATOM 608 O O . ILE A 1 83 ? -9.649 7.498 10.622 1.00 80.19 83 ILE A O 1
ATOM 612 N N . GLY A 1 84 ? -9.721 6.703 8.525 1.00 75.50 84 GLY A N 1
ATOM 613 C CA . GLY A 1 84 ? -11.125 6.287 8.586 1.00 75.50 84 GLY A CA 1
ATOM 614 C C . GLY A 1 84 ? -11.377 5.239 9.673 1.00 75.50 84 GLY A C 1
ATOM 615 O O . GLY A 1 84 ? -12.356 5.335 10.414 1.00 75.50 84 GLY A O 1
ATOM 616 N N . THR A 1 85 ? -10.453 4.291 9.834 1.00 72.00 85 THR A N 1
ATOM 617 C CA . THR A 1 85 ? -10.503 3.263 10.882 1.00 72.00 85 THR A CA 1
ATOM 618 C C . THR A 1 85 ? -10.396 3.867 12.281 1.00 72.00 85 THR A C 1
ATOM 620 O O . THR A 1 85 ? -11.178 3.500 13.160 1.00 72.00 85 THR A O 1
ATOM 623 N N . MET A 1 86 ? -9.483 4.821 12.487 1.00 74.50 86 MET A N 1
ATOM 624 C CA . MET A 1 86 ? -9.337 5.513 13.771 1.00 74.50 86 MET A CA 1
ATOM 625 C C . MET A 1 86 ? -10.589 6.319 14.128 1.00 74.50 86 MET A C 1
ATOM 627 O O . MET A 1 86 ? -11.034 6.267 15.273 1.00 74.50 86 MET A O 1
ATOM 631 N N . ARG A 1 87 ? -11.191 7.009 13.148 1.00 72.00 87 ARG A N 1
ATOM 632 C CA . ARG A 1 87 ? -12.422 7.795 13.345 1.00 72.00 87 ARG A CA 1
ATOM 633 C C . ARG A 1 87 ? -13.651 6.932 13.616 1.00 72.00 87 ARG A C 1
ATOM 635 O O . ARG A 1 87 ? -14.533 7.354 14.354 1.00 72.00 87 ARG A O 1
ATOM 642 N N . ALA A 1 88 ? -13.721 5.736 13.033 1.00 71.06 88 ALA A N 1
ATOM 643 C CA . ALA A 1 88 ? -14.869 4.848 13.191 1.00 71.06 88 ALA A CA 1
ATOM 644 C C . ALA A 1 88 ? -14.981 4.249 14.606 1.00 71.06 88 ALA A C 1
ATOM 646 O O . ALA A 1 88 ? -16.065 3.803 14.979 1.00 71.06 88 ALA A O 1
ATOM 647 N N . HIS A 1 89 ? -13.877 4.178 15.366 1.00 65.12 89 HIS A N 1
ATOM 648 C CA . HIS A 1 89 ? -13.776 3.506 16.674 1.00 65.12 89 HIS A CA 1
ATOM 649 C C . HIS A 1 89 ? -14.288 2.044 16.709 1.00 65.12 89 HIS A C 1
ATOM 651 O O . HIS A 1 89 ? -14.491 1.488 17.781 1.00 65.12 89 HIS A O 1
ATOM 657 N N . VAL A 1 90 ? -14.487 1.400 15.550 1.00 65.00 90 VAL A N 1
ATOM 658 C CA . VAL A 1 90 ? -14.988 0.012 15.442 1.00 65.00 90 VAL A CA 1
ATOM 659 C C . VAL A 1 90 ? -13.871 -1.018 15.632 1.00 65.00 90 VAL A C 1
ATOM 661 O O . VAL A 1 90 ? -14.100 -2.106 16.149 1.00 65.00 90 VAL A O 1
ATOM 664 N N . PHE A 1 91 ? -12.655 -0.681 15.206 1.00 60.84 91 PHE A N 1
ATOM 665 C CA . PHE A 1 91 ? -11.481 -1.548 15.301 1.00 60.84 91 PHE A CA 1
ATOM 666 C C . PHE A 1 91 ? -10.465 -0.968 16.297 1.00 60.84 91 PHE A C 1
ATOM 668 O O . PHE A 1 91 ? -10.480 0.242 16.550 1.00 60.84 91 PHE A O 1
ATOM 675 N N . PRO A 1 92 ? -9.575 -1.804 16.869 1.00 64.88 92 PRO A N 1
ATOM 676 C CA . PRO A 1 92 ? -8.518 -1.338 17.758 1.00 64.88 92 PRO A CA 1
ATOM 677 C C . PRO A 1 92 ? -7.692 -0.242 17.078 1.00 64.88 92 PRO A C 1
ATOM 679 O O . PRO A 1 92 ? -7.254 -0.401 15.939 1.00 64.88 92 PRO A O 1
ATOM 682 N N . ARG A 1 93 ? -7.462 0.866 17.795 1.00 73.81 93 ARG A N 1
ATOM 683 C CA . ARG A 1 93 ? -6.745 2.060 17.298 1.00 73.81 93 ARG A CA 1
ATOM 684 C C . ARG A 1 93 ? -5.384 1.716 16.674 1.00 73.81 93 ARG A C 1
ATOM 686 O O . ARG A 1 93 ? -4.992 2.329 15.687 1.00 73.81 93 ARG A O 1
ATOM 693 N N . TRP A 1 94 ? -4.731 0.680 17.196 1.00 73.62 94 TRP A N 1
ATOM 694 C CA . TRP A 1 94 ? -3.474 0.119 16.700 1.00 73.62 94 TRP A CA 1
ATOM 695 C C . TRP A 1 94 ? -3.521 -0.332 15.239 1.00 73.62 94 TRP A C 1
ATOM 697 O O . TRP A 1 94 ? -2.564 -0.109 14.507 1.00 73.62 94 TRP A O 1
ATOM 707 N N . ALA A 1 95 ? -4.641 -0.897 14.787 1.00 71.06 95 ALA A N 1
ATOM 708 C CA . ALA A 1 95 ? -4.774 -1.367 13.412 1.00 71.06 95 ALA A CA 1
ATOM 709 C C . ALA A 1 95 ? -4.802 -0.195 12.413 1.00 71.06 95 ALA A C 1
ATOM 711 O O . ALA A 1 95 ? -4.219 -0.275 11.335 1.00 71.06 95 ALA A O 1
ATOM 712 N N . GLY A 1 96 ? -5.420 0.929 12.798 1.00 76.88 96 GLY A N 1
ATOM 713 C CA . GLY A 1 96 ? -5.388 2.163 12.011 1.00 76.88 96 GLY A CA 1
ATOM 714 C C . GLY A 1 96 ? -3.993 2.790 11.956 1.00 76.88 96 GLY A C 1
ATOM 715 O O . GLY A 1 96 ? -3.559 3.205 10.884 1.00 76.88 96 GLY A O 1
ATOM 716 N N . ILE A 1 97 ? -3.269 2.797 13.082 1.00 81.06 97 ILE A N 1
ATOM 717 C CA . ILE A 1 97 ? -1.889 3.305 13.156 1.00 81.06 97 ILE A CA 1
ATOM 718 C C . ILE A 1 97 ? -0.961 2.477 12.263 1.00 81.06 97 ILE A C 1
ATOM 720 O O . ILE A 1 97 ? -0.225 3.058 11.472 1.00 81.06 97 ILE A O 1
ATOM 724 N N . LEU A 1 98 ? -1.034 1.142 12.324 1.00 80.62 98 LEU A N 1
ATOM 725 C CA . LEU A 1 98 ? -0.232 0.267 11.461 1.00 80.62 98 LEU A CA 1
ATOM 726 C C . LEU A 1 98 ? -0.456 0.563 9.973 1.00 80.62 98 LEU A C 1
ATOM 728 O O . LEU A 1 98 ? 0.495 0.561 9.197 1.00 80.62 98 LEU A O 1
ATOM 732 N N . LEU A 1 99 ? -1.700 0.846 9.579 1.00 78.94 99 LEU A N 1
ATOM 733 C CA . LEU A 1 99 ? -2.029 1.139 8.188 1.00 78.94 99 LEU A CA 1
ATOM 734 C C . LEU A 1 99 ? -1.478 2.500 7.732 1.00 78.94 99 LEU A C 1
ATOM 736 O O . LEU A 1 99 ? -0.972 2.622 6.619 1.00 78.94 99 LEU A O 1
ATOM 740 N N . ILE A 1 100 ? -1.521 3.513 8.604 1.00 83.38 100 ILE A N 1
ATOM 741 C CA . ILE A 1 100 ? -0.895 4.817 8.337 1.00 83.38 100 ILE A CA 1
ATOM 742 C C . ILE A 1 100 ? 0.619 4.653 8.207 1.00 83.38 100 ILE A C 1
ATOM 744 O O . ILE A 1 100 ? 1.205 5.161 7.256 1.00 83.38 100 ILE A O 1
ATOM 748 N N . VAL A 1 101 ? 1.238 3.908 9.126 1.00 84.38 101 VAL A N 1
ATOM 749 C CA . VAL A 1 101 ? 2.677 3.618 9.109 1.00 84.38 101 VAL A CA 1
ATOM 750 C C . VAL A 1 101 ? 3.058 2.920 7.804 1.00 84.38 101 VAL A C 1
ATOM 752 O O . VAL A 1 101 ? 3.959 3.394 7.121 1.00 84.38 101 VAL A O 1
ATOM 755 N N . ALA A 1 102 ? 2.323 1.884 7.387 1.00 80.06 102 ALA A N 1
ATOM 756 C CA . ALA A 1 102 ? 2.539 1.220 6.100 1.00 80.06 102 ALA A CA 1
ATOM 757 C C . ALA A 1 102 ? 2.454 2.201 4.918 1.00 80.06 102 ALA A C 1
ATOM 759 O O . ALA A 1 102 ? 3.320 2.194 4.047 1.00 80.06 102 ALA A O 1
ATOM 760 N N . GLY A 1 103 ? 1.451 3.084 4.905 1.00 81.62 103 GLY A N 1
ATOM 761 C CA . GLY A 1 103 ? 1.300 4.090 3.853 1.00 81.62 103 GLY A CA 1
ATOM 762 C C . GLY A 1 103 ? 2.449 5.102 3.791 1.00 81.62 103 GLY A C 1
ATOM 763 O O . GLY A 1 103 ? 2.904 5.445 2.703 1.00 81.62 103 GLY A O 1
ATOM 764 N N . VAL A 1 104 ? 2.956 5.544 4.945 1.00 83.44 104 VAL A N 1
ATOM 765 C CA . VAL A 1 104 ? 4.130 6.431 5.025 1.00 83.44 104 VAL A CA 1
ATOM 766 C C . VAL A 1 104 ? 5.390 5.712 4.545 1.00 83.44 104 VAL A C 1
ATOM 768 O O . VAL A 1 104 ? 6.172 6.293 3.797 1.00 83.44 104 VAL A O 1
ATOM 771 N N . LEU A 1 105 ? 5.564 4.445 4.921 1.00 78.75 105 LEU A N 1
ATOM 772 C CA . LEU A 1 105 ? 6.667 3.601 4.462 1.00 78.75 105 LEU A CA 1
ATOM 773 C C . LEU A 1 105 ? 6.652 3.411 2.934 1.00 78.75 105 LEU A C 1
ATOM 775 O O . LEU A 1 105 ? 7.693 3.576 2.304 1.00 78.75 105 LEU A O 1
ATOM 779 N N . PHE A 1 106 ? 5.480 3.192 2.324 1.00 79.31 106 PHE A N 1
ATOM 780 C CA . PHE A 1 106 ? 5.339 3.163 0.860 1.00 79.31 106 PHE A CA 1
ATOM 781 C C . PHE A 1 106 ? 5.716 4.492 0.197 1.00 79.31 106 PHE A C 1
ATOM 783 O O . PHE A 1 106 ? 6.282 4.508 -0.892 1.00 79.31 106 PHE A O 1
ATOM 790 N N . LEU A 1 107 ? 5.424 5.623 0.842 1.00 80.56 107 LEU A N 1
ATOM 791 C CA . LEU A 1 107 ? 5.840 6.928 0.331 1.00 80.56 107 LEU A CA 1
ATOM 792 C C . LEU A 1 107 ? 7.363 7.103 0.423 1.00 80.56 107 LEU A C 1
ATOM 794 O O . LEU A 1 107 ? 7.985 7.672 -0.470 1.00 80.56 107 LEU A O 1
ATOM 798 N N . LEU A 1 108 ? 7.966 6.579 1.490 1.00 75.38 108 LEU A N 1
ATOM 799 C CA . LEU A 1 108 ? 9.405 6.629 1.724 1.00 75.38 108 LEU A CA 1
ATOM 800 C C . LEU A 1 108 ? 10.194 5.680 0.810 1.00 75.38 108 LEU A C 1
ATOM 802 O O . LEU A 1 108 ? 11.397 5.864 0.659 1.00 75.38 108 LEU A O 1
ATOM 806 N N . SER A 1 109 ? 9.535 4.704 0.180 1.00 69.62 109 SER A N 1
ATOM 807 C CA . SER A 1 109 ? 10.139 3.855 -0.852 1.00 69.62 109 SER A CA 1
ATOM 808 C C . SER A 1 109 ? 10.082 4.462 -2.262 1.00 69.62 109 SER A C 1
ATOM 810 O O . SER A 1 109 ? 10.561 3.835 -3.200 1.00 69.62 109 SER A O 1
ATOM 812 N N . LEU A 1 110 ? 9.473 5.645 -2.443 1.00 68.38 110 LEU A N 1
ATOM 813 C CA . LEU A 1 110 ? 9.425 6.343 -3.739 1.00 68.38 110 LEU A CA 1
ATOM 814 C C . LEU A 1 110 ? 10.778 6.929 -4.182 1.00 68.38 110 LEU A C 1
ATOM 816 O O . LEU A 1 110 ? 11.092 6.826 -5.370 1.00 68.38 110 LEU A O 1
ATOM 820 N N . PRO A 1 111 ? 11.582 7.570 -3.306 1.00 70.00 111 PRO A N 1
ATOM 821 C CA . PRO A 1 111 ? 12.926 7.993 -3.670 1.00 70.00 111 PRO A CA 1
ATOM 822 C C . PRO A 1 111 ? 13.767 6.767 -4.026 1.00 70.00 111 PRO A C 1
ATOM 824 O O . PRO A 1 111 ? 13.723 5.756 -3.328 1.00 70.00 111 PRO A O 1
ATOM 827 N N . HIS A 1 112 ? 14.555 6.861 -5.098 1.00 65.06 112 HIS A N 1
ATOM 828 C CA . HIS A 1 112 ? 15.468 5.792 -5.491 1.00 65.06 112 HIS A CA 1
ATOM 829 C C . HIS A 1 112 ? 16.619 5.715 -4.477 1.00 65.06 112 HIS A C 1
ATOM 831 O O . HIS A 1 112 ? 17.632 6.403 -4.603 1.00 65.06 112 HIS A O 1
ATOM 837 N N . ILE A 1 113 ? 16.420 4.930 -3.419 1.00 65.06 113 ILE A N 1
ATOM 838 C CA . ILE A 1 113 ? 17.430 4.658 -2.400 1.00 65.06 113 ILE A CA 1
ATOM 839 C C . ILE A 1 113 ? 18.292 3.499 -2.918 1.00 65.06 113 ILE A C 1
ATOM 841 O O . ILE A 1 113 ? 17.738 2.441 -3.223 1.00 65.06 113 ILE A O 1
ATOM 845 N N . PRO A 1 114 ? 19.624 3.663 -3.015 1.00 69.56 114 PRO A N 1
ATOM 846 C CA . PRO A 1 114 ? 20.513 2.598 -3.465 1.00 69.56 114 PRO A CA 1
ATOM 847 C C . PRO A 1 114 ? 20.341 1.315 -2.641 1.00 69.56 114 PRO A C 1
ATOM 849 O O . PRO A 1 114 ? 20.116 1.360 -1.422 1.00 69.56 114 PRO A O 1
ATOM 852 N N . SER A 1 115 ? 20.473 0.161 -3.296 1.00 68.00 115 SER A N 1
ATOM 853 C CA . SER A 1 115 ? 20.534 -1.119 -2.590 1.00 68.00 115 SER A CA 1
ATOM 854 C C . SER A 1 115 ? 21.768 -1.153 -1.669 1.00 68.00 115 SER A C 1
ATOM 856 O O . SER A 1 115 ? 22.782 -0.510 -1.965 1.00 68.00 115 SER A O 1
ATOM 858 N N . PRO A 1 116 ? 21.705 -1.848 -0.517 1.00 73.88 116 PRO A N 1
ATOM 859 C CA . PRO A 1 116 ? 20.620 -2.717 -0.040 1.00 73.88 116 PRO A CA 1
ATOM 860 C C . PRO A 1 116 ? 19.536 -1.995 0.784 1.00 73.88 116 PRO A C 1
ATOM 862 O O . PRO A 1 116 ? 18.547 -2.608 1.176 1.00 73.88 116 PRO A O 1
ATOM 865 N N . ILE A 1 117 ? 19.706 -0.702 1.079 1.00 72.38 117 ILE A N 1
ATOM 866 C CA . ILE A 1 117 ? 18.826 0.025 2.009 1.00 72.38 117 ILE A CA 1
ATOM 867 C C . ILE A 1 117 ? 17.413 0.169 1.426 1.00 72.38 117 ILE A C 1
ATOM 869 O O . ILE A 1 117 ? 16.434 -0.047 2.142 1.00 72.38 117 ILE A O 1
ATOM 873 N N . GLY A 1 118 ? 17.297 0.469 0.127 1.00 68.00 118 GLY A N 1
ATOM 874 C CA . GLY A 1 118 ? 16.003 0.543 -0.562 1.00 68.00 118 GLY A CA 1
ATOM 875 C C . GLY A 1 118 ? 15.223 -0.777 -0.524 1.00 68.00 118 GLY A C 1
ATOM 876 O O . GLY A 1 118 ? 14.026 -0.777 -0.233 1.00 68.00 118 GLY A O 1
ATOM 877 N N . ASP A 1 119 ? 15.912 -1.906 -0.710 1.00 71.75 119 ASP A N 1
ATOM 878 C CA . ASP A 1 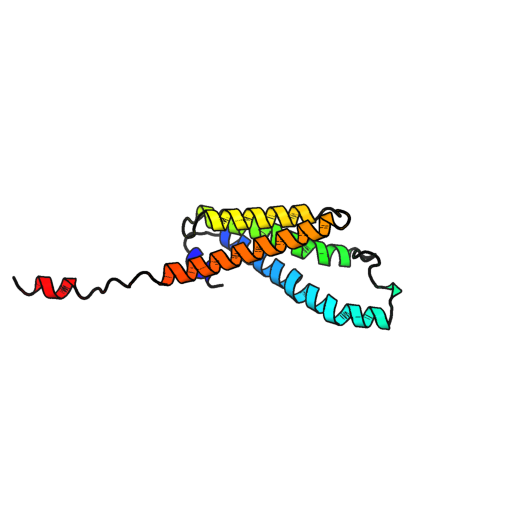119 ? 15.299 -3.241 -0.690 1.00 71.75 119 ASP A CA 1
ATOM 879 C C . ASP A 1 119 ? 14.776 -3.603 0.704 1.00 71.75 119 ASP A C 1
ATOM 881 O O . ASP A 1 119 ? 13.671 -4.130 0.847 1.00 71.75 119 ASP A O 1
ATOM 885 N N . VAL A 1 120 ? 15.534 -3.260 1.751 1.00 74.81 120 VAL A N 1
ATOM 886 C CA . VAL A 1 120 ? 15.112 -3.460 3.145 1.00 74.81 120 VAL A CA 1
ATOM 887 C C . VAL A 1 120 ? 13.874 -2.623 3.466 1.00 74.81 120 VAL A C 1
ATOM 889 O O . VAL A 1 120 ? 12.949 -3.131 4.100 1.00 74.81 120 VAL A O 1
ATOM 892 N N . ILE A 1 121 ? 13.812 -1.370 3.005 1.00 71.69 121 ILE A N 1
ATOM 893 C CA . ILE A 1 121 ? 12.640 -0.501 3.197 1.00 71.69 121 ILE A CA 1
ATOM 894 C C . ILE A 1 121 ? 11.424 -1.064 2.451 1.00 71.69 121 ILE A C 1
ATOM 896 O O . ILE A 1 121 ? 10.332 -1.129 3.022 1.00 71.69 121 ILE A O 1
ATOM 900 N N . GLY A 1 122 ? 11.597 -1.523 1.209 1.00 71.81 122 GLY A N 1
ATOM 901 C CA . GLY A 1 122 ? 10.529 -2.150 0.428 1.00 71.81 122 GLY A CA 1
ATOM 902 C C . GLY A 1 122 ? 9.993 -3.428 1.081 1.00 71.81 122 GLY A C 1
ATOM 903 O O . GLY A 1 122 ? 8.774 -3.609 1.199 1.00 71.81 122 GLY A O 1
ATOM 904 N N . LEU A 1 123 ? 10.890 -4.284 1.578 1.00 75.88 123 LEU A N 1
ATOM 905 C CA . LEU A 1 123 ? 10.526 -5.489 2.320 1.00 75.88 123 LEU A CA 1
ATOM 906 C C . LEU A 1 123 ? 9.794 -5.137 3.619 1.00 75.88 123 LEU A C 1
ATOM 908 O O . LEU A 1 123 ? 8.714 -5.669 3.875 1.00 75.88 123 LEU A O 1
ATOM 912 N N . ALA A 1 124 ? 10.334 -4.209 4.412 1.00 74.25 124 ALA A N 1
ATOM 913 C CA . ALA A 1 124 ? 9.724 -3.768 5.663 1.00 74.25 124 ALA A CA 1
ATOM 914 C C . ALA A 1 124 ? 8.316 -3.199 5.438 1.00 74.25 124 ALA A C 1
ATOM 916 O O . ALA A 1 124 ? 7.392 -3.549 6.169 1.00 74.25 124 ALA A O 1
ATOM 917 N N . SER A 1 125 ? 8.128 -2.393 4.389 1.00 73.69 125 SER A N 1
ATOM 918 C CA . SER A 1 125 ? 6.822 -1.836 4.007 1.00 73.69 125 SER A CA 1
ATOM 919 C C . SER A 1 125 ? 5.794 -2.939 3.747 1.00 73.69 125 SER A C 1
ATOM 921 O O . SER A 1 125 ? 4.690 -2.906 4.293 1.00 73.69 125 SER A O 1
ATOM 923 N N . ASN A 1 126 ? 6.177 -3.960 2.973 1.00 75.25 126 ASN A N 1
ATOM 924 C CA . ASN A 1 126 ? 5.320 -5.109 2.680 1.00 75.25 126 ASN A CA 1
ATOM 925 C C . ASN A 1 126 ? 5.010 -5.935 3.930 1.00 75.25 126 ASN A C 1
ATOM 927 O O . ASN A 1 126 ? 3.857 -6.297 4.155 1.00 75.25 126 ASN A O 1
ATOM 931 N N . VAL A 1 127 ? 6.012 -6.209 4.766 1.00 80.69 127 VAL A N 1
ATOM 932 C CA . VAL A 1 127 ? 5.823 -6.972 6.006 1.00 80.69 127 VAL A CA 1
ATOM 933 C C . VAL A 1 127 ? 4.871 -6.236 6.946 1.00 80.69 127 VAL A C 1
ATOM 935 O O . VAL A 1 127 ? 3.912 -6.835 7.426 1.00 80.69 127 VAL A O 1
ATOM 938 N N . VAL A 1 128 ? 5.071 -4.933 7.167 1.00 79.12 128 VAL A N 1
ATOM 939 C CA . VAL A 1 128 ? 4.191 -4.118 8.021 1.00 79.12 128 VAL A CA 1
ATOM 940 C C . VAL A 1 128 ? 2.768 -4.096 7.468 1.00 79.12 128 VAL A C 1
ATOM 942 O O . VAL A 1 128 ? 1.812 -4.254 8.229 1.00 79.12 128 VAL A O 1
ATOM 945 N N . PHE A 1 129 ? 2.614 -3.963 6.150 1.00 76.56 129 PHE A N 1
ATOM 946 C CA . PHE A 1 129 ? 1.314 -4.030 5.493 1.00 76.56 129 PHE A CA 1
ATOM 947 C C . PHE A 1 129 ? 0.630 -5.384 5.730 1.00 76.56 129 PHE A C 1
ATOM 949 O O . PHE A 1 129 ? -0.505 -5.426 6.204 1.00 76.56 129 PHE A O 1
ATOM 956 N N . LEU A 1 130 ? 1.321 -6.500 5.490 1.00 81.69 130 LEU A N 1
ATOM 957 C CA . LEU A 1 130 ? 0.779 -7.844 5.709 1.00 81.69 130 LEU A CA 1
ATOM 958 C C . LEU A 1 130 ? 0.409 -8.088 7.175 1.00 81.69 130 LEU A C 1
ATOM 960 O O . LEU A 1 130 ? -0.657 -8.638 7.451 1.00 81.69 130 LEU A O 1
ATOM 964 N N . VAL A 1 131 ? 1.238 -7.633 8.115 1.00 82.12 131 VAL A N 1
ATOM 965 C CA . VAL A 1 131 ? 0.955 -7.716 9.555 1.00 82.12 131 VAL A CA 1
ATOM 966 C C . VAL A 1 131 ? -0.283 -6.896 9.916 1.00 82.12 131 VAL A C 1
ATOM 968 O O . VAL A 1 131 ? -1.134 -7.382 10.663 1.00 82.12 131 VAL A O 1
ATOM 971 N N . ALA A 1 132 ? -0.441 -5.695 9.350 1.00 76.25 132 ALA A N 1
ATOM 972 C CA . ALA A 1 132 ? -1.642 -4.889 9.544 1.00 76.25 132 ALA A CA 1
ATOM 973 C C . ALA A 1 132 ? -2.892 -5.653 9.081 1.00 76.25 132 ALA A C 1
ATOM 975 O O . ALA A 1 132 ? -3.866 -5.762 9.829 1.00 76.25 132 ALA A O 1
ATOM 976 N N . PHE A 1 133 ? -2.848 -6.249 7.886 1.00 76.44 133 PHE A N 1
ATOM 977 C CA . PHE A 1 133 ? -3.950 -7.050 7.346 1.00 76.44 133 PHE A CA 1
ATOM 978 C C . PHE A 1 133 ? -4.232 -8.314 8.163 1.00 76.44 133 PHE A C 1
ATOM 980 O O . PHE A 1 133 ? -5.399 -8.621 8.418 1.00 76.44 133 PHE A O 1
ATOM 987 N N . ALA A 1 134 ? -3.194 -9.014 8.622 1.00 80.88 134 ALA A N 1
ATOM 988 C CA . ALA A 1 134 ? -3.331 -10.176 9.492 1.00 80.88 134 ALA A CA 1
ATOM 989 C C . ALA A 1 134 ? -4.000 -9.799 10.822 1.00 80.88 134 ALA A C 1
ATOM 991 O O . ALA A 1 134 ? -4.920 -10.485 11.266 1.00 80.88 134 ALA A O 1
ATOM 992 N N . TRP A 1 135 ? -3.614 -8.665 11.415 1.00 78.56 135 TRP A N 1
ATOM 993 C CA . TRP A 1 135 ? -4.230 -8.146 12.635 1.00 78.56 135 TRP A CA 1
ATOM 994 C C . TRP A 1 135 ? -5.696 -7.755 12.422 1.00 78.56 135 TRP A C 1
ATOM 996 O O . TRP A 1 135 ? -6.552 -8.071 13.248 1.00 78.56 135 TRP A O 1
ATOM 1006 N N . PHE A 1 136 ? -6.012 -7.112 11.296 1.00 70.56 136 PHE A N 1
ATOM 1007 C CA . PHE A 1 136 ? -7.391 -6.814 10.908 1.00 70.56 136 PHE A CA 1
ATOM 1008 C C . PHE A 1 136 ? -8.233 -8.086 10.737 1.00 70.56 136 PHE A C 1
ATOM 1010 O O . PHE A 1 136 ? -9.372 -8.132 11.208 1.00 70.56 136 PHE A O 1
ATOM 1017 N N . GLY A 1 137 ? -7.672 -9.125 10.112 1.00 75.06 137 GLY A N 1
ATOM 1018 C CA . GLY A 1 137 ? -8.304 -10.438 9.985 1.00 75.06 137 GLY A CA 1
ATOM 1019 C C . GLY A 1 137 ? -8.529 -11.108 11.342 1.00 75.06 137 GLY A C 1
ATOM 1020 O O . GLY A 1 137 ? -9.635 -11.564 11.628 1.00 75.06 137 GLY A O 1
ATOM 1021 N N . TYR A 1 138 ? -7.519 -11.095 12.213 1.00 75.94 138 TYR A N 1
ATOM 1022 C CA . TYR A 1 138 ? -7.611 -11.643 13.565 1.00 75.94 138 TYR A CA 1
ATOM 1023 C C . TYR A 1 138 ? -8.668 -10.921 14.410 1.00 75.94 138 TYR A C 1
ATOM 1025 O O . TYR A 1 138 ? -9.524 -11.569 15.009 1.00 75.94 138 TYR A O 1
ATOM 1033 N N . ALA A 1 139 ? -8.672 -9.584 14.410 1.00 72.38 139 ALA A N 1
ATOM 1034 C CA . ALA A 1 139 ? -9.659 -8.783 15.132 1.00 72.38 139 ALA A CA 1
ATOM 1035 C C . ALA A 1 139 ? -11.094 -9.055 14.646 1.00 72.38 139 ALA A C 1
ATOM 1037 O O . ALA A 1 139 ? -12.022 -9.082 15.453 1.00 72.38 139 ALA A O 1
ATOM 1038 N N . LEU A 1 140 ? -11.278 -9.309 13.345 1.00 67.69 140 LEU A N 1
ATOM 1039 C CA . LEU A 1 140 ? -12.576 -9.672 12.776 1.00 67.69 140 LEU A CA 1
ATOM 1040 C C . LEU A 1 140 ? -13.077 -11.028 13.301 1.00 67.69 140 LEU A C 1
ATOM 1042 O O . LEU A 1 140 ? -14.250 -11.151 13.653 1.00 67.69 140 LEU A O 1
ATOM 1046 N N . VAL A 1 141 ? -12.194 -12.029 13.376 1.00 73.62 141 VAL A N 1
ATOM 1047 C CA . VAL A 1 141 ? -12.521 -13.372 13.886 1.00 73.62 141 VAL A CA 1
ATOM 1048 C C . VAL A 1 141 ? -12.738 -13.355 15.401 1.00 73.62 141 VAL A C 1
ATOM 1050 O O . VAL A 1 141 ? -13.676 -13.981 15.890 1.00 73.62 141 VAL A O 1
ATOM 1053 N N . ALA A 1 142 ? -11.923 -12.609 16.150 1.00 68.94 142 ALA A N 1
ATOM 1054 C CA . ALA A 1 142 ? -12.033 -12.498 17.603 1.00 68.94 142 ALA A CA 1
ATOM 1055 C C . ALA A 1 142 ? -13.347 -11.826 18.045 1.00 68.94 142 ALA A C 1
ATOM 1057 O O . ALA A 1 142 ? -13.976 -12.286 18.993 1.00 68.94 142 ALA A O 1
ATOM 1058 N N . GLN A 1 143 ? -13.810 -10.798 17.324 1.00 60.94 143 GLN A N 1
ATOM 1059 C CA . GLN A 1 143 ? -15.101 -10.144 17.590 1.00 60.94 143 GLN A CA 1
ATOM 1060 C C . GLN A 1 143 ? -16.313 -10.990 17.167 1.00 60.94 143 GLN A C 1
ATOM 1062 O O . GLN A 1 143 ? -17.422 -10.753 17.628 1.00 60.94 143 GLN A O 1
ATOM 1067 N N . GLY A 1 144 ? -16.137 -11.977 16.283 1.00 57.06 144 GLY A N 1
ATOM 1068 C CA . GLY A 1 144 ? -17.197 -12.923 15.919 1.00 57.06 144 GLY A CA 1
ATOM 1069 C C . GLY A 1 144 ? -17.540 -13.932 17.020 1.00 57.06 144 GLY A C 1
ATOM 1070 O O . GLY A 1 144 ? -18.496 -14.683 16.858 1.00 57.06 144 GLY A O 1
ATOM 1071 N N . LYS A 1 145 ? -16.767 -13.960 18.115 1.00 54.56 145 LYS A N 1
ATOM 1072 C CA . LYS A 1 145 ? -16.938 -14.890 19.237 1.00 54.56 145 LYS A CA 1
ATOM 1073 C C . LYS A 1 145 ? -17.721 -14.319 20.418 1.00 54.56 145 LYS A C 1
ATOM 1075 O O . LYS A 1 145 ? -17.783 -14.998 21.439 1.00 54.56 145 LYS A O 1
ATOM 1080 N N . GLU A 1 146 ? -18.301 -13.117 20.329 1.00 50.03 146 GLU A N 1
ATOM 1081 C CA . GLU A 1 146 ? -19.263 -12.709 21.360 1.00 50.03 146 GLU A CA 1
ATOM 1082 C C . GLU A 1 146 ? -20.403 -13.738 21.381 1.00 50.03 146 GLU A C 1
ATOM 1084 O O . GLU A 1 146 ? -21.060 -13.933 20.351 1.00 50.03 146 GLU A O 1
ATOM 1089 N N . PRO A 1 147 ? -20.610 -14.449 22.507 1.00 46.62 147 PRO A N 1
ATOM 1090 C CA . PRO A 1 147 ? -21.722 -15.367 22.636 1.00 46.62 147 PRO A CA 1
ATOM 1091 C C . PRO A 1 147 ? -22.979 -14.551 22.386 1.00 46.62 147 PRO A C 1
ATOM 1093 O O . PRO A 1 147 ? -23.191 -13.532 23.044 1.00 46.62 147 PRO A O 1
ATOM 1096 N N . VAL A 1 148 ? -23.798 -14.979 21.428 1.00 53.66 148 VAL A N 1
ATOM 1097 C CA . VAL A 1 148 ? -25.179 -14.517 21.328 1.00 53.66 148 VAL A CA 1
ATOM 1098 C C . VAL A 1 148 ? -25.789 -14.819 22.691 1.00 53.66 148 VAL A C 1
ATOM 1100 O O . VAL A 1 148 ? -26.091 -15.975 22.980 1.00 53.66 148 VAL A O 1
ATOM 1103 N N . ALA A 1 149 ? -25.853 -13.813 23.566 1.00 52.53 149 ALA A N 1
ATOM 1104 C CA . ALA A 1 149 ? -26.485 -13.934 24.864 1.00 52.53 149 ALA A CA 1
ATOM 1105 C C . ALA A 1 149 ? -27.911 -14.388 24.572 1.00 52.53 149 ALA A C 1
ATOM 1107 O O . ALA A 1 149 ? -28.690 -13.648 23.969 1.00 52.53 149 ALA A O 1
ATOM 1108 N N . ALA A 1 150 ? -28.179 -15.660 24.869 1.00 50.12 150 ALA A N 1
ATOM 1109 C CA . ALA A 1 150 ? -29.402 -16.330 24.487 1.00 50.12 150 ALA A CA 1
ATOM 1110 C C . ALA A 1 150 ? -30.588 -15.522 25.041 1.00 50.12 150 ALA A C 1
ATOM 1112 O O . ALA A 1 150 ? -30.710 -15.407 26.262 1.00 50.12 150 ALA A O 1
ATOM 1113 N N . PRO A 1 151 ? -31.480 -14.989 24.184 1.00 58.28 151 PRO A N 1
ATOM 1114 C CA . PRO A 1 151 ? -32.656 -14.229 24.620 1.00 58.28 151 PRO A CA 1
ATOM 1115 C C . PRO A 1 151 ? -33.655 -15.041 25.461 1.00 58.28 151 PRO A C 1
ATOM 1117 O O . PRO A 1 151 ? -34.648 -14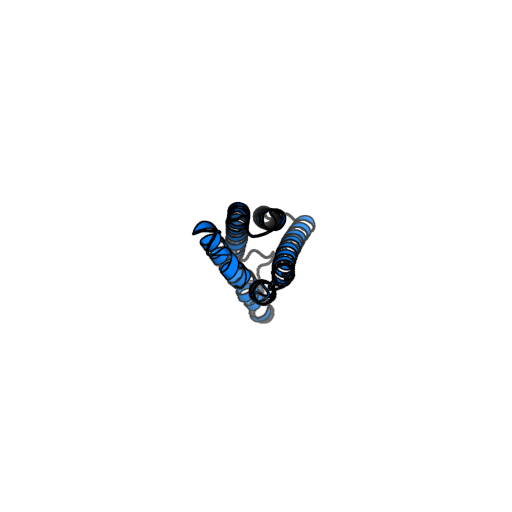.498 25.930 1.00 58.28 151 PRO A O 1
ATOM 1120 N N . PHE A 1 152 ? -33.426 -16.346 25.630 1.00 56.53 152 PHE A N 1
ATOM 1121 C CA . PHE A 1 152 ? -34.398 -17.284 26.184 1.00 56.53 152 PHE A CA 1
ATOM 1122 C C . PHE A 1 152 ? -34.320 -17.467 27.706 1.00 56.53 152 PHE A C 1
ATOM 1124 O O . PHE A 1 152 ? -35.282 -17.951 28.288 1.00 56.53 152 PHE A O 1
ATOM 1131 N N . ALA A 1 153 ? -33.247 -17.037 28.380 1.00 55.59 153 ALA A N 1
ATOM 1132 C CA . ALA A 1 153 ? -33.119 -17.237 29.832 1.00 55.59 153 ALA A CA 1
ATOM 1133 C C . ALA A 1 153 ? -33.947 -16.245 30.678 1.00 55.59 153 ALA A C 1
ATOM 1135 O O . ALA A 1 153 ? -34.183 -16.480 31.860 1.00 55.59 153 ALA A O 1
ATOM 1136 N N . THR A 1 154 ? -34.406 -15.134 30.097 1.00 52.09 154 THR A N 1
ATOM 1137 C CA . THR A 1 154 ? -35.220 -14.128 30.803 1.00 52.09 154 THR A CA 1
ATOM 1138 C C . THR A 1 154 ? -36.726 -14.368 30.697 1.00 52.09 154 THR A C 1
ATOM 1140 O O . THR A 1 154 ? -37.471 -13.786 31.481 1.00 52.09 154 THR A O 1
ATOM 1143 N N . ALA A 1 155 ? -37.188 -15.229 29.783 1.00 55.19 155 ALA A N 1
ATOM 1144 C CA . ALA A 1 155 ? -38.616 -15.498 29.597 1.00 55.19 155 ALA A CA 1
ATOM 1145 C C . ALA A 1 155 ? -39.187 -16.478 30.643 1.00 55.19 155 ALA A C 1
ATOM 1147 O O . ALA A 1 155 ? -40.314 -16.290 31.093 1.00 55.19 155 ALA A O 1
ATOM 1148 N N . GLU A 1 156 ? -38.414 -17.470 31.099 1.00 54.03 156 GLU A N 1
ATOM 1149 C CA . GLU A 1 156 ? -38.893 -18.458 32.087 1.00 54.03 156 GLU A CA 1
ATOM 1150 C C . GLU A 1 156 ? -38.952 -17.915 33.525 1.00 54.03 156 GLU A C 1
ATOM 1152 O O . GLU A 1 156 ? -39.742 -18.391 34.339 1.00 54.03 156 GLU A O 1
ATOM 1157 N N . ALA A 1 157 ? -38.180 -16.873 33.850 1.00 54.72 157 ALA A N 1
ATOM 1158 C CA . ALA A 1 157 ? -38.184 -16.273 35.188 1.00 54.72 157 ALA A CA 1
ATOM 1159 C C . ALA A 1 157 ? -39.406 -15.368 35.457 1.00 54.72 157 ALA A C 1
ATOM 1161 O O . ALA A 1 157 ? -39.639 -14.972 36.599 1.00 54.72 157 ALA A O 1
ATOM 1162 N N . GLN A 1 158 ? -40.186 -15.017 34.426 1.00 55.38 158 GLN A N 1
ATOM 1163 C CA . GLN A 1 158 ? -41.366 -14.150 34.562 1.00 55.38 158 GLN A CA 1
ATOM 1164 C C . GLN A 1 158 ? -42.691 -14.914 34.664 1.00 55.38 158 GLN A C 1
ATOM 1166 O O . GLN A 1 158 ? -43.696 -14.317 35.038 1.00 55.38 158 GLN A O 1
ATOM 1171 N N . THR A 1 159 ? -42.705 -16.222 34.399 1.00 57.06 159 THR A N 1
ATOM 1172 C CA . THR A 1 159 ? -43.917 -17.057 34.462 1.00 57.06 159 THR A CA 1
ATOM 1173 C C . THR A 1 159 ? -44.122 -17.773 35.801 1.00 57.06 159 THR A C 1
ATOM 1175 O O . THR A 1 159 ? -45.100 -18.498 35.938 1.00 57.06 159 THR A O 1
ATOM 1178 N N . SER A 1 160 ? -43.244 -17.584 36.798 1.00 53.12 160 SER A N 1
ATOM 1179 C CA . SER A 1 160 ? -43.376 -18.220 38.126 1.00 53.12 160 SER A CA 1
ATOM 1180 C C . SER A 1 160 ? -43.712 -17.246 39.276 1.00 53.12 160 SER A C 1
ATOM 1182 O O . SER A 1 160 ? -43.308 -17.486 40.418 1.00 53.12 160 SER A O 1
ATOM 1184 N N . ARG A 1 161 ? -44.406 -16.135 38.995 1.00 46.31 161 ARG A N 1
ATOM 1185 C CA . ARG A 1 161 ? -44.971 -15.241 40.024 1.00 46.31 161 ARG A CA 1
ATOM 1186 C C . ARG A 1 161 ? -46.480 -15.371 40.122 1.00 46.31 161 ARG A C 1
ATOM 1188 O O . ARG A 1 161 ? -47.116 -15.454 39.052 1.00 46.31 161 ARG A O 1
#

Secondary structure (DSSP, 8-state):
-HHHHHHHHHHHHHHHHHHHHHHHHHIIIIIIHHHHHHHHHHHHHHH-GGGS-TTS--SSHHHHHHHHHHHHHHHHHHHHHHHHHHHH-SS-HHHHHHHHHHHHHHHHTSS-PPTTHHHHHHHHHHHHHHHHHHHHHHHHHHHTTS----TTTTTGGGS--

Radius of gyration: 22.07 Å; chains: 1; bounding box: 66×27×68 Å